Protein AF-Q11J46-F1 (afdb_monomer)

Radius of gyration: 12.59 Å; Cα contacts (8 Å, |Δi|>4): 82; chains: 1; bounding box: 32×24×32 Å

Mean predicted aligned error: 7.95 Å

pLDDT: mean 74.95, std 14.78, range [40.75, 90.06]

Secondary structure (DSSP, 8-state):
-PPPPHHHHHHHHHSPBS----TT---PPPPGGG--HHHHHHHHHTTSEEEEE-SS-EEEEE-HHHHHHHHHHTS--

Organism: Chelativorans sp. (strain BNC1) (NCBI:txid266779)

Nearest PDB structures (foldseek):
  6hk6-assembly4_G  TM=6.782E-01  e=2.213E-02  Homo sapiens
  4gyi-assembly1_A  TM=6.703E-01  e=6.928E-02  Thermochaetoides thermophila DSM 1495
  4jba-assembly1_B  TM=6.009E-01  e=2.836E-01  Escherichia coli K-12
  8bn3-assembly1_C0  TM=5.382E-01  e=3.033E-01  Saccharomyces cerevisiae
  2oqg-assembly1_D  TM=5.951E-01  e=5.550E-01  Rhodococcus jostii RHA1

Sequence (77 aa):
MRRLTEAQMRALKAMPFDYMEWGLDLLGPLPEAVRSRSTLHALEERGLAKCLSGAMSRQWIITEAGRAALKMEGCDG

Solvent-accessible surface area (backbone atoms only — not comparable to full-atom values): 4826 Å² total; per-residue (Å²): 134,83,83,77,51,71,66,45,51,52,31,50,72,65,30,52,64,77,86,75,91,65,75,92,69,68,86,69,83,68,58,76,96,49,63,45,64,70,52,52,49,57,32,37,80,66,53,24,26,44,80,47,80,54,100,89,48,78,44,64,29,28,32,72,58,28,51,53,52,54,51,60,72,60,70,82,116

Structure (mmCIF, N/CA/C/O backbone):
data_AF-Q11J46-F1
#
_entry.id   AF-Q11J46-F1
#
loop_
_atom_site.group_PDB
_atom_site.id
_atom_site.type_symbol
_atom_site.label_atom_id
_atom_site.label_alt_id
_atom_site.label_comp_id
_atom_site.label_asym_id
_atom_site.label_entity_id
_atom_site.label_seq_id
_atom_site.pdbx_PDB_ins_code
_atom_site.Cartn_x
_atom_site.Cartn_y
_atom_site.Cartn_z
_atom_site.occupancy
_atom_site.B_iso_or_equiv
_atom_site.auth_seq_id
_atom_site.auth_comp_id
_atom_site.auth_asym_id
_atom_site.auth_atom_id
_atom_site.pdbx_PDB_model_num
ATOM 1 N N . MET A 1 1 ? -6.878 1.915 17.541 1.00 53.91 1 MET A N 1
ATOM 2 C CA . MET A 1 1 ? -6.662 2.109 16.0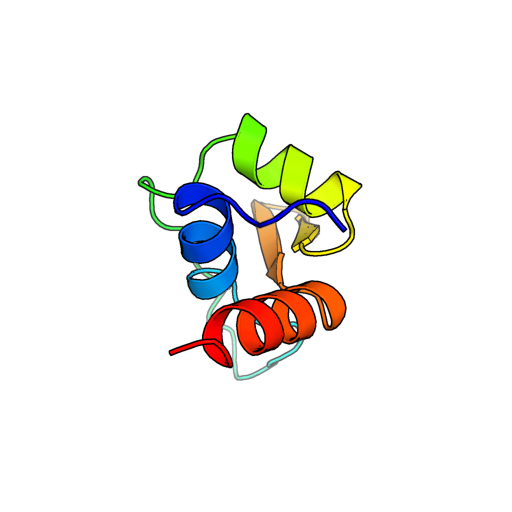87 1.00 53.91 1 MET A CA 1
ATOM 3 C C . MET A 1 1 ? -7.961 2.613 15.467 1.00 53.91 1 MET A C 1
ATOM 5 O O . MET A 1 1 ? -9.002 2.070 15.805 1.00 53.91 1 MET A O 1
ATOM 9 N N . ARG A 1 2 ? -7.944 3.665 14.632 1.00 66.12 2 ARG A N 1
ATOM 10 C CA . ARG A 1 2 ? -9.148 4.096 13.887 1.00 66.12 2 ARG A CA 1
ATOM 11 C C . ARG A 1 2 ? -9.425 3.101 12.749 1.00 66.12 2 ARG A C 1
ATOM 13 O O . ARG A 1 2 ? -8.473 2.743 12.048 1.00 66.12 2 ARG A O 1
ATOM 20 N N . ARG A 1 3 ? -10.688 2.688 12.567 1.00 80.31 3 ARG A N 1
ATOM 21 C CA . ARG A 1 3 ? -11.128 1.827 11.448 1.00 80.31 3 ARG A CA 1
ATOM 22 C C . ARG A 1 3 ? -10.684 2.398 10.100 1.00 80.31 3 ARG A C 1
ATOM 24 O O . ARG A 1 3 ? -10.537 3.618 9.960 1.00 80.31 3 ARG A O 1
ATOM 31 N N . LEU A 1 4 ? -10.415 1.524 9.135 1.00 82.19 4 LEU A N 1
ATOM 32 C CA . LEU A 1 4 ? -10.084 1.947 7.777 1.00 82.19 4 LEU A CA 1
ATOM 33 C C . LEU A 1 4 ? -11.369 2.336 7.046 1.00 82.19 4 LEU A C 1
ATOM 35 O O . LEU A 1 4 ? -12.405 1.697 7.195 1.00 82.19 4 LEU A O 1
ATOM 39 N N . THR A 1 5 ? -11.319 3.398 6.245 1.00 86.75 5 THR A N 1
ATOM 40 C CA . THR A 1 5 ? -12.442 3.702 5.349 1.00 86.75 5 THR A CA 1
ATOM 41 C C . THR A 1 5 ? -12.467 2.716 4.183 1.00 86.75 5 THR A C 1
ATOM 43 O O . THR A 1 5 ? -11.434 2.153 3.815 1.00 86.75 5 THR A O 1
ATOM 46 N N . GLU A 1 6 ? -13.618 2.544 3.529 1.00 85.31 6 GLU A N 1
ATOM 47 C CA . GLU A 1 6 ? -13.702 1.706 2.324 1.00 85.31 6 GLU A CA 1
ATOM 48 C C . GLU A 1 6 ? -12.695 2.120 1.243 1.00 85.31 6 GLU A C 1
ATOM 50 O O . GLU A 1 6 ? -12.076 1.265 0.613 1.00 85.31 6 GLU A O 1
ATOM 55 N N . ALA A 1 7 ? -12.479 3.426 1.064 1.00 84.25 7 ALA A N 1
ATOM 56 C CA . ALA A 1 7 ? -11.494 3.947 0.120 1.00 84.25 7 ALA A CA 1
ATOM 57 C C . ALA A 1 7 ? -10.058 3.545 0.501 1.00 84.25 7 ALA A C 1
ATOM 59 O O . ALA A 1 7 ? -9.279 3.148 -0.363 1.00 84.25 7 ALA A O 1
ATOM 60 N N . GLN A 1 8 ? -9.718 3.597 1.793 1.00 85.00 8 GLN A N 1
ATOM 61 C CA . GLN A 1 8 ? -8.419 3.159 2.309 1.00 85.00 8 GLN A CA 1
ATOM 62 C C . GLN A 1 8 ? -8.222 1.653 2.127 1.00 85.00 8 GLN A C 1
ATOM 64 O O . GLN A 1 8 ? -7.166 1.227 1.670 1.00 85.00 8 GLN A O 1
ATOM 69 N N . MET A 1 9 ? -9.246 0.848 2.414 1.00 86.38 9 MET A N 1
ATOM 70 C CA . MET A 1 9 ? -9.192 -0.600 2.209 1.00 86.38 9 MET A CA 1
ATOM 71 C C . MET A 1 9 ? -9.046 -0.968 0.731 1.00 86.38 9 MET A C 1
ATOM 73 O O . MET A 1 9 ? -8.234 -1.827 0.399 1.00 86.38 9 MET A O 1
ATOM 77 N N . ARG A 1 10 ? -9.794 -0.315 -0.170 1.00 85.25 10 ARG A N 1
ATOM 78 C CA . ARG A 1 10 ? -9.658 -0.528 -1.622 1.00 85.25 10 ARG A CA 1
ATOM 79 C C . ARG A 1 10 ? -8.268 -0.144 -2.116 1.00 85.25 10 ARG A C 1
ATOM 81 O O . ARG A 1 10 ? -7.689 -0.891 -2.895 1.00 85.25 10 ARG A O 1
ATOM 88 N N . ALA A 1 11 ? -7.725 0.973 -1.633 1.00 85.56 11 ALA A N 1
ATOM 89 C CA . ALA A 1 11 ? -6.371 1.393 -1.970 1.00 85.56 11 ALA A CA 1
ATOM 90 C C . ALA A 1 11 ? -5.327 0.371 -1.502 1.00 85.56 11 ALA A C 1
ATOM 92 O O . ALA A 1 11 ? -4.505 -0.048 -2.306 1.00 85.56 11 ALA A O 1
ATOM 93 N N . LEU A 1 12 ? -5.410 -0.103 -0.254 1.00 84.69 12 LEU A N 1
ATOM 94 C CA . LEU A 1 12 ? -4.505 -1.131 0.270 1.00 84.69 12 LEU A CA 1
ATOM 95 C C . LEU A 1 12 ? -4.604 -2.449 -0.519 1.00 84.69 12 LEU A C 1
ATOM 97 O O . LEU A 1 12 ? -3.582 -3.036 -0.850 1.00 84.69 12 LEU A O 1
ATOM 101 N N . LYS A 1 13 ? -5.814 -2.901 -0.877 1.00 83.69 13 LYS A N 1
ATOM 102 C CA . LYS A 1 13 ? -6.014 -4.126 -1.679 1.00 83.69 13 LYS A CA 1
ATOM 103 C C . LYS A 1 13 ? -5.463 -4.017 -3.104 1.00 83.69 13 LYS A C 1
ATOM 105 O O . LYS A 1 13 ? -5.116 -5.034 -3.691 1.00 83.69 13 LYS A O 1
ATOM 110 N N . ALA A 1 14 ? -5.417 -2.809 -3.660 1.00 83.06 14 ALA A N 1
ATOM 111 C CA . ALA A 1 14 ? -4.880 -2.550 -4.992 1.00 83.06 14 ALA A CA 1
ATOM 112 C C . ALA A 1 14 ? -3.351 -2.381 -5.006 1.00 83.06 14 ALA A C 1
ATOM 114 O O . ALA A 1 14 ? -2.758 -2.348 -6.082 1.00 83.06 14 ALA A O 1
ATOM 115 N N . MET A 1 15 ? -2.716 -2.233 -3.838 1.00 84.06 15 MET A N 1
ATOM 116 C CA . MET A 1 15 ? -1.275 -2.036 -3.736 1.00 84.06 15 MET A CA 1
ATOM 117 C C . MET A 1 15 ? -0.518 -3.370 -3.791 1.00 84.06 15 MET A C 1
ATOM 119 O O . MET A 1 15 ? -0.889 -4.318 -3.094 1.00 8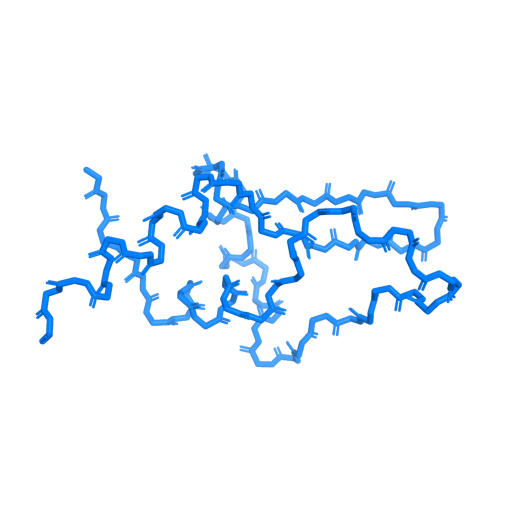4.06 15 MET A O 1
ATOM 123 N N . PRO A 1 16 ? 0.585 -3.440 -4.553 1.00 78.38 16 PRO A N 1
ATOM 124 C CA . PRO A 1 16 ? 1.490 -4.578 -4.515 1.00 78.38 16 PRO A CA 1
ATOM 125 C C . PRO A 1 16 ? 2.210 -4.657 -3.163 1.00 78.38 16 PRO A C 1
ATOM 127 O O . PRO A 1 16 ? 2.546 -3.634 -2.559 1.00 78.38 16 PRO A O 1
ATOM 130 N N . PHE A 1 17 ? 2.451 -5.879 -2.688 1.00 71.31 17 PHE A N 1
ATOM 131 C CA . PHE A 1 17 ? 3.320 -6.137 -1.543 1.00 71.31 17 PHE A CA 1
ATOM 132 C C . PHE A 1 17 ? 4.782 -6.214 -2.009 1.00 71.31 17 PHE A C 1
ATOM 134 O O . PHE A 1 17 ? 5.050 -6.785 -3.062 1.00 71.31 17 PHE A O 1
ATOM 141 N N . ASP A 1 18 ? 5.692 -5.605 -1.251 1.00 64.62 18 ASP A N 1
ATOM 142 C CA . ASP A 1 18 ? 7.089 -5.353 -1.632 1.00 64.62 18 ASP A CA 1
ATOM 143 C C . ASP A 1 18 ? 7.866 -6.603 -2.108 1.00 64.62 18 ASP A C 1
ATOM 145 O O . ASP A 1 18 ? 7.689 -7.700 -1.576 1.00 64.62 18 ASP A O 1
ATOM 149 N N . TYR A 1 19 ? 8.771 -6.383 -3.072 1.00 46.31 19 TYR A N 1
ATOM 150 C CA . TYR A 1 19 ? 9.818 -7.298 -3.560 1.00 46.31 19 TYR A CA 1
ATOM 151 C C . TYR A 1 19 ? 9.372 -8.636 -4.197 1.00 46.31 19 TYR A C 1
ATOM 153 O O . TYR A 1 19 ? 9.760 -9.719 -3.766 1.00 46.31 19 TYR A O 1
ATOM 161 N N . MET A 1 20 ? 8.658 -8.592 -5.326 1.00 43.97 20 MET A N 1
ATOM 162 C CA . MET A 1 20 ? 8.917 -9.584 -6.381 1.00 43.97 20 MET A CA 1
ATOM 163 C C . MET A 1 20 ? 9.775 -8.927 -7.460 1.00 43.97 20 MET A C 1
ATOM 165 O O . MET A 1 20 ? 9.262 -8.292 -8.375 1.00 43.97 20 MET A O 1
ATOM 169 N N . GLU A 1 21 ? 11.092 -9.127 -7.382 1.00 40.81 21 GLU A N 1
ATOM 170 C CA . GLU A 1 21 ? 11.922 -9.215 -8.586 1.00 40.81 21 GLU A CA 1
ATOM 171 C C . GLU A 1 21 ? 11.495 -10.474 -9.360 1.00 40.81 21 GLU A C 1
ATOM 173 O O . GLU A 1 21 ? 12.173 -11.495 -9.352 1.00 40.81 21 GLU A O 1
ATOM 178 N N . TRP A 1 22 ? 10.323 -10.451 -9.989 1.00 44.09 22 TRP A N 1
ATOM 179 C CA . TRP A 1 22 ? 9.987 -11.409 -11.036 1.00 44.09 22 TRP A CA 1
ATOM 180 C C . TRP A 1 22 ? 10.008 -10.639 -12.345 1.00 44.09 22 TRP A C 1
ATOM 182 O O . TRP A 1 22 ? 9.001 -10.100 -12.778 1.00 44.09 22 TRP A O 1
ATOM 192 N N . GLY A 1 23 ? 11.217 -10.535 -12.904 1.00 41.53 23 GLY A N 1
ATOM 193 C CA . GLY A 1 23 ? 11.471 -10.192 -14.299 1.00 41.53 23 GLY A CA 1
ATOM 194 C C . GLY A 1 23 ? 10.757 -8.950 -14.823 1.00 41.53 23 GLY A C 1
ATOM 195 O O . GLY A 1 23 ? 9.742 -9.082 -15.483 1.00 41.53 23 GLY A O 1
ATOM 196 N N . LEU A 1 24 ? 11.363 -7.774 -14.638 1.00 44.41 24 LEU A N 1
ATOM 197 C CA . LEU A 1 24 ? 11.205 -6.577 -15.489 1.00 44.41 24 LEU A CA 1
ATOM 198 C C . LEU A 1 24 ? 9.795 -5.980 -15.704 1.00 44.41 24 LEU A C 1
ATOM 200 O O . LEU A 1 24 ? 9.715 -4.888 -16.269 1.00 44.41 24 LEU A O 1
ATOM 204 N N . ASP A 1 25 ? 8.711 -6.588 -15.227 1.00 47.78 25 ASP A N 1
ATOM 205 C CA . ASP A 1 25 ? 7.379 -5.994 -15.291 1.00 47.78 25 ASP A CA 1
ATOM 206 C C . ASP A 1 25 ? 7.220 -4.986 -14.149 1.00 47.78 25 ASP A C 1
ATOM 208 O O . ASP A 1 25 ? 6.897 -5.299 -13.001 1.00 47.78 25 ASP A O 1
ATOM 212 N N . LEU A 1 26 ? 7.542 -3.737 -14.485 1.00 51.66 26 LEU A N 1
ATOM 213 C CA . LEU A 1 26 ? 7.350 -2.556 -13.656 1.00 51.66 26 LEU A CA 1
ATOM 214 C C . LEU A 1 26 ? 5.966 -2.591 -13.005 1.00 51.66 26 LEU A C 1
ATOM 216 O O . LEU A 1 26 ? 4.952 -2.626 -13.701 1.00 51.66 26 LEU A O 1
ATOM 220 N N . LEU A 1 27 ? 5.938 -2.507 -11.670 1.00 60.16 27 LEU A N 1
ATOM 221 C CA . LEU A 1 27 ? 4.716 -2.266 -10.907 1.00 60.16 27 LEU A CA 1
ATOM 222 C C . LEU A 1 27 ? 3.942 -1.126 -11.580 1.00 60.16 27 LEU A C 1
ATOM 224 O O . LEU A 1 27 ? 4.398 0.025 -11.610 1.00 60.16 27 LEU A O 1
ATOM 228 N N . GLY A 1 28 ? 2.804 -1.481 -12.177 1.00 59.88 28 GLY A N 1
ATOM 229 C CA . GLY A 1 28 ? 1.957 -0.548 -12.899 1.00 59.88 28 GLY A CA 1
ATOM 230 C C . GLY A 1 28 ? 1.383 0.524 -11.969 1.00 59.88 28 GLY A C 1
ATOM 231 O O . GLY A 1 28 ? 1.360 0.359 -10.744 1.00 59.88 28 GLY A O 1
ATOM 232 N N . PRO A 1 29 ? 0.906 1.649 -12.523 1.00 65.31 29 PRO A N 1
ATOM 233 C CA . PRO A 1 29 ? 0.262 2.677 -11.724 1.00 65.31 29 PRO A CA 1
ATOM 234 C C . PRO A 1 29 ? -0.972 2.110 -11.015 1.00 65.31 29 PRO A C 1
ATOM 236 O O . PRO A 1 29 ? -1.729 1.323 -11.586 1.00 65.31 29 PRO A O 1
ATOM 239 N N . LEU A 1 30 ? -1.213 2.566 -9.783 1.00 72.31 30 LEU A N 1
ATOM 240 C CA . LEU A 1 30 ? -2.454 2.254 -9.078 1.00 72.31 30 LEU A CA 1
ATOM 241 C C . LEU A 1 30 ? -3.678 2.656 -9.932 1.00 72.31 30 LEU A C 1
ATOM 243 O O . LEU A 1 30 ? -3.640 3.696 -10.606 1.00 72.31 30 LEU A O 1
ATOM 247 N N . PRO A 1 31 ? -4.790 1.900 -9.871 1.00 74.50 31 PRO A N 1
ATOM 248 C CA . PRO A 1 31 ? -6.030 2.272 -10.544 1.00 74.50 31 PRO A CA 1
ATOM 249 C C . PRO A 1 31 ? -6.464 3.697 -10.177 1.00 74.50 31 PRO A C 1
ATOM 251 O O . PRO A 1 31 ? -6.320 4.125 -9.031 1.00 74.50 31 PRO A O 1
ATOM 254 N N . GLU A 1 32 ? -7.024 4.445 -11.130 1.00 74.88 32 GLU A N 1
ATOM 255 C CA . GLU A 1 32 ? -7.405 5.850 -10.901 1.00 74.88 32 GLU A CA 1
ATOM 256 C C . GLU A 1 32 ? -8.370 6.023 -9.725 1.00 74.88 32 GLU A C 1
ATOM 258 O O . GLU A 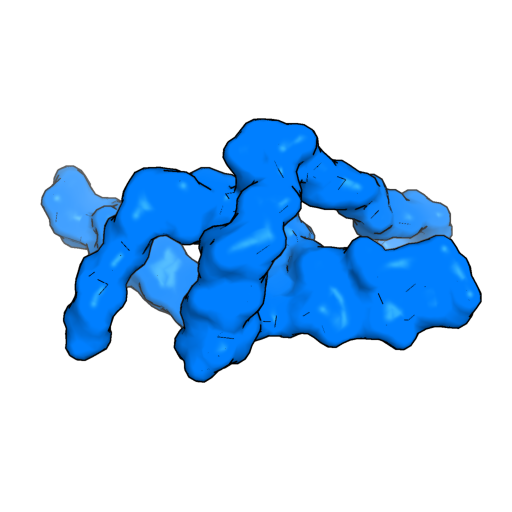1 32 ? -8.201 6.923 -8.905 1.00 74.88 32 GLU A O 1
ATOM 263 N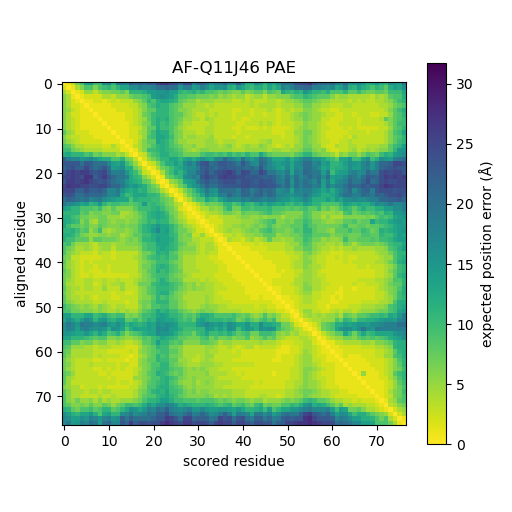 N . ALA A 1 33 ? -9.300 5.076 -9.578 1.00 71.69 33 ALA A N 1
ATOM 264 C CA . ALA A 1 33 ? -10.284 5.039 -8.503 1.00 71.69 33 ALA A CA 1
ATOM 265 C C . ALA A 1 33 ? -9.677 5.000 -7.085 1.00 71.69 33 ALA A C 1
ATOM 267 O O . ALA A 1 33 ? -10.374 5.303 -6.118 1.00 71.69 33 ALA A O 1
ATOM 268 N N . VAL A 1 34 ? -8.398 4.631 -6.941 1.00 76.94 34 VAL A N 1
ATOM 269 C CA . VAL A 1 34 ? -7.698 4.557 -5.647 1.00 76.94 34 VAL A CA 1
ATOM 270 C C . VAL A 1 34 ? -6.497 5.509 -5.545 1.00 76.94 34 VAL A C 1
ATOM 272 O O . VAL A 1 34 ? -5.853 5.564 -4.500 1.00 76.94 34 VAL A O 1
ATOM 275 N N . ARG A 1 35 ? -6.222 6.323 -6.578 1.00 76.19 35 ARG A N 1
ATOM 276 C CA . ARG A 1 35 ? -5.124 7.315 -6.621 1.00 76.19 35 ARG A CA 1
ATOM 277 C C . ARG A 1 35 ? -5.414 8.612 -5.843 1.00 76.19 35 ARG A C 1
ATOM 279 O O . ARG A 1 35 ? -4.795 9.647 -6.086 1.00 76.19 35 ARG A O 1
ATOM 286 N N . SER A 1 36 ? -6.338 8.583 -4.884 1.00 84.25 36 SER A N 1
ATOM 287 C CA . SER A 1 36 ? -6.665 9.761 -4.074 1.00 84.25 36 SER A CA 1
ATOM 288 C C . SER A 1 36 ? -5.483 10.158 -3.187 1.00 84.25 36 SER A C 1
ATOM 290 O O . SER A 1 36 ? -5.096 9.416 -2.282 1.00 84.25 36 SER A O 1
ATOM 292 N N . ARG A 1 37 ? -4.932 11.358 -3.412 1.00 82.25 37 ARG A N 1
ATOM 293 C CA . ARG A 1 37 ? -3.772 11.878 -2.669 1.00 82.25 37 ARG A CA 1
ATOM 294 C C . ARG A 1 37 ? -3.997 11.859 -1.157 1.00 82.25 37 ARG A C 1
A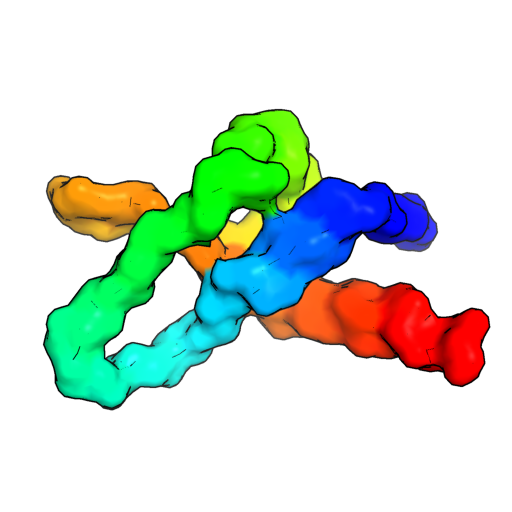TOM 296 O O . ARG A 1 37 ? -3.111 11.437 -0.424 1.00 82.25 37 ARG A O 1
ATOM 303 N N . SER A 1 38 ? -5.183 12.260 -0.702 1.00 85.56 38 SER A N 1
ATOM 304 C CA . SER A 1 38 ? -5.531 12.274 0.724 1.00 85.56 38 SER A CA 1
ATOM 305 C C . SER A 1 38 ? -5.592 10.865 1.313 1.00 85.56 38 SER A C 1
ATOM 307 O O . SER A 1 38 ? -5.174 10.647 2.445 1.00 85.56 38 SER A O 1
ATOM 309 N N . THR A 1 39 ? -6.083 9.890 0.543 1.00 85.94 39 THR A N 1
ATOM 310 C CA . THR A 1 39 ? -6.145 8.486 0.967 1.00 85.94 39 THR A CA 1
ATOM 311 C C . THR A 1 39 ? -4.750 7.881 1.064 1.00 85.94 39 THR A C 1
ATOM 313 O O . THR A 1 39 ? -4.437 7.264 2.077 1.00 85.94 39 THR A O 1
ATOM 316 N N . LEU A 1 40 ? -3.911 8.086 0.048 1.00 86.81 40 LEU A N 1
ATOM 317 C CA . LEU A 1 40 ? -2.549 7.554 0.003 1.00 86.81 40 LEU A CA 1
ATOM 318 C C . LEU A 1 40 ? -1.668 8.151 1.108 1.00 86.81 40 LEU A C 1
ATOM 320 O O . LEU A 1 40 ? -1.022 7.404 1.835 1.00 86.81 40 LEU A O 1
ATOM 324 N N . HIS A 1 41 ? -1.730 9.471 1.307 1.00 88.19 41 HIS A N 1
ATOM 325 C CA . HIS A 1 41 ? -1.007 10.146 2.387 1.00 88.19 41 HIS A CA 1
ATOM 326 C C . HIS A 1 41 ? -1.453 9.649 3.768 1.00 88.19 41 HIS A C 1
ATOM 328 O O . HIS A 1 41 ? -0.625 9.314 4.606 1.00 88.19 41 HIS A O 1
ATOM 334 N N . ALA A 1 42 ? -2.763 9.498 3.989 1.00 88.31 42 ALA A N 1
ATOM 335 C CA . ALA A 1 42 ? -3.275 8.975 5.253 1.00 88.31 42 ALA A CA 1
ATOM 336 C C . ALA A 1 42 ? -2.856 7.515 5.516 1.00 88.31 42 ALA A C 1
ATOM 338 O O . ALA A 1 42 ? -2.741 7.108 6.670 1.00 88.31 42 ALA A O 1
ATOM 339 N N . LEU A 1 43 ? -2.661 6.701 4.472 1.00 88.75 43 LEU A N 1
ATOM 340 C CA . LEU A 1 43 ? -2.139 5.338 4.609 1.00 88.75 43 LEU A CA 1
ATOM 341 C C . LEU A 1 43 ? -0.635 5.333 4.913 1.00 88.75 43 LEU A C 1
ATOM 343 O O . LEU A 1 43 ? -0.187 4.507 5.710 1.00 88.75 43 LEU A O 1
ATOM 347 N N . GLU A 1 44 ? 0.116 6.264 4.325 1.00 90.06 44 GLU A N 1
ATOM 348 C CA . GLU A 1 44 ? 1.546 6.466 4.579 1.00 90.06 44 GLU A CA 1
ATOM 349 C C . GLU A 1 44 ? 1.823 6.927 6.009 1.00 90.06 44 GLU A C 1
ATOM 351 O O . GLU A 1 44 ? 2.610 6.303 6.714 1.00 90.06 44 GLU A O 1
ATOM 356 N N . GLU A 1 45 ? 1.109 7.952 6.484 1.00 89.38 45 GLU A N 1
ATOM 357 C CA . GLU A 1 45 ? 1.238 8.473 7.854 1.00 89.38 45 GLU A CA 1
ATOM 358 C C . GLU A 1 45 ? 0.921 7.416 8.916 1.00 89.38 45 GLU A C 1
ATOM 360 O O . GLU A 1 45 ? 1.422 7.463 10.038 1.00 89.38 45 GLU A O 1
ATOM 365 N N . ARG A 1 46 ? 0.086 6.434 8.563 1.00 88.00 46 ARG A N 1
ATOM 366 C CA . ARG A 1 46 ? -0.260 5.298 9.425 1.00 88.00 46 ARG A CA 1
ATOM 367 C C . ARG A 1 46 ? 0.715 4.123 9.301 1.00 88.00 46 ARG A C 1
ATOM 369 O O . ARG A 1 46 ? 0.502 3.110 9.964 1.00 88.00 46 ARG A O 1
ATOM 376 N N . GLY A 1 47 ? 1.724 4.217 8.438 1.00 88.94 47 GLY A N 1
ATOM 377 C CA . GLY A 1 47 ? 2.675 3.142 8.157 1.00 88.94 47 GLY A CA 1
ATOM 378 C C . GLY A 1 47 ? 2.055 1.922 7.468 1.00 88.94 47 GLY A C 1
ATOM 379 O O . GLY A 1 47 ? 2.639 0.842 7.510 1.00 88.94 47 GLY A O 1
ATOM 380 N N . LEU A 1 48 ? 0.870 2.059 6.862 1.00 89.44 48 LEU A N 1
ATOM 381 C CA . LEU A 1 48 ? 0.140 0.971 6.191 1.00 89.44 48 LEU A CA 1
ATOM 382 C C . LEU A 1 48 ? 0.512 0.841 4.709 1.00 89.44 48 LEU A C 1
ATOM 384 O O . LEU A 1 48 ? 0.379 -0.229 4.119 1.00 89.44 48 LEU A O 1
ATOM 388 N N . ALA A 1 49 ? 0.981 1.932 4.113 1.00 89.38 49 ALA A N 1
ATOM 389 C CA . ALA A 1 49 ? 1.518 1.981 2.764 1.00 89.38 49 ALA A CA 1
ATOM 390 C C . ALA A 1 49 ? 2.846 2.743 2.770 1.00 89.38 49 ALA A C 1
ATOM 392 O O . ALA A 1 49 ? 3.136 3.482 3.711 1.00 89.38 49 ALA A O 1
ATOM 393 N N . LYS A 1 50 ? 3.645 2.573 1.720 1.00 87.38 50 LYS A N 1
ATOM 394 C CA . LYS A 1 50 ? 4.895 3.311 1.527 1.00 87.38 50 LYS A CA 1
ATOM 395 C C . LYS A 1 50 ? 4.981 3.816 0.094 1.00 87.38 50 LYS A C 1
ATOM 397 O O . LYS A 1 50 ? 4.697 3.069 -0.843 1.00 87.38 50 LYS A O 1
ATOM 402 N N . CYS A 1 51 ? 5.394 5.068 -0.072 1.00 84.88 51 CYS A N 1
ATOM 403 C CA . CYS A 1 51 ? 5.737 5.620 -1.372 1.00 84.88 51 CYS A CA 1
ATOM 404 C C . CYS A 1 51 ? 7.212 5.321 -1.687 1.00 84.88 51 CYS A C 1
ATOM 406 O O . CYS A 1 51 ? 8.124 5.805 -1.016 1.00 84.88 51 CYS A O 1
ATOM 408 N N . LEU A 1 52 ? 7.459 4.515 -2.716 1.00 79.94 52 LEU A N 1
ATOM 409 C CA . LEU A 1 52 ? 8.775 4.334 -3.312 1.00 79.94 52 LEU A CA 1
ATOM 410 C C . LEU A 1 52 ? 8.962 5.392 -4.400 1.00 79.94 52 LEU A C 1
ATOM 412 O O . LEU A 1 52 ? 8.239 5.420 -5.395 1.00 79.94 52 LEU A O 1
ATOM 416 N N . SER A 1 53 ? 9.933 6.282 -4.213 1.00 71.31 53 SER A N 1
ATOM 417 C CA . SER A 1 53 ? 10.339 7.227 -5.255 1.00 71.31 53 SER A CA 1
ATOM 418 C C . SER A 1 53 ? 11.487 6.616 -6.054 1.00 71.31 53 SER A C 1
ATOM 420 O O . SER A 1 53 ? 12.619 6.582 -5.579 1.00 71.31 53 SER A O 1
ATOM 422 N N . GLY A 1 54 ? 11.185 6.099 -7.245 1.00 68.06 54 GLY A N 1
ATOM 423 C CA . GLY A 1 54 ? 12.186 5.683 -8.225 1.00 68.06 54 GLY A CA 1
ATOM 424 C C . GLY A 1 54 ? 12.612 6.842 -9.130 1.00 68.06 54 GLY A C 1
ATOM 425 O O . GLY A 1 54 ? 11.984 7.900 -9.145 1.00 68.06 54 GLY A O 1
ATOM 426 N N . ALA A 1 55 ? 13.657 6.626 -9.935 1.00 62.78 55 ALA A N 1
ATOM 427 C CA . ALA A 1 55 ? 14.215 7.642 -10.839 1.00 62.78 55 ALA A CA 1
ATOM 428 C C . ALA A 1 55 ? 13.214 8.179 -11.887 1.00 62.78 55 ALA A C 1
ATOM 430 O O . ALA A 1 55 ? 13.396 9.281 -12.392 1.00 62.78 55 ALA A O 1
ATOM 431 N N . MET A 1 56 ? 12.165 7.412 -12.212 1.00 61.78 56 MET A N 1
ATOM 432 C CA . MET A 1 56 ? 11.196 7.732 -13.274 1.00 61.78 56 MET A CA 1
ATOM 433 C C . MET A 1 56 ? 9.726 7.634 -12.829 1.00 61.78 56 MET A C 1
ATOM 435 O O . MET A 1 56 ? 8.833 8.001 -13.589 1.00 61.78 56 MET A O 1
ATOM 439 N N . SER A 1 57 ? 9.432 7.140 -11.621 1.00 67.69 57 SER A N 1
ATOM 440 C CA . SER A 1 57 ? 8.050 7.006 -11.144 1.00 67.69 57 SER A CA 1
ATOM 441 C C . SER A 1 57 ? 7.947 6.941 -9.619 1.00 67.69 57 SER A C 1
ATOM 443 O O . SER A 1 57 ? 8.863 6.497 -8.925 1.00 67.69 57 SER A O 1
ATOM 445 N N . ARG A 1 58 ? 6.802 7.397 -9.096 1.00 71.56 58 ARG A N 1
ATOM 446 C CA . ARG A 1 58 ? 6.383 7.150 -7.712 1.00 71.56 58 ARG A CA 1
ATOM 447 C C . ARG A 1 58 ? 5.492 5.919 -7.688 1.00 71.56 58 ARG A C 1
ATOM 449 O O . ARG A 1 58 ? 4.439 5.917 -8.325 1.00 71.56 58 ARG A O 1
ATOM 456 N N . GLN A 1 59 ? 5.902 4.911 -6.939 1.00 79.00 59 GLN A N 1
ATOM 457 C CA . GLN A 1 59 ? 5.165 3.669 -6.754 1.00 79.00 59 GLN A CA 1
ATOM 458 C C . GLN A 1 59 ? 4.669 3.580 -5.316 1.00 79.00 59 GLN A C 1
ATOM 460 O O . GLN A 1 59 ? 5.323 4.042 -4.388 1.00 79.00 59 GLN A O 1
ATOM 465 N N . TRP A 1 60 ? 3.490 3.001 -5.133 1.00 83.38 60 TRP A N 1
ATOM 466 C CA . TRP A 1 60 ? 2.884 2.812 -3.821 1.00 83.38 60 TRP A CA 1
ATOM 467 C C . TRP A 1 60 ? 2.811 1.326 -3.529 1.00 83.38 60 TRP A C 1
ATOM 469 O O . TRP A 1 60 ? 2.240 0.580 -4.320 1.00 83.38 60 TRP A O 1
ATOM 479 N N . ILE A 1 61 ? 3.369 0.919 -2.396 1.00 85.38 61 ILE A N 1
ATOM 480 C CA . ILE A 1 61 ? 3.372 -0.471 -1.939 1.00 85.38 61 ILE A CA 1
ATOM 481 C C . ILE A 1 61 ? 2.617 -0.589 -0.615 1.00 85.38 61 ILE A C 1
ATOM 483 O O . ILE A 1 61 ? 2.600 0.351 0.187 1.00 85.38 61 ILE A O 1
ATOM 487 N N . ILE A 1 62 ? 2.020 -1.752 -0.365 1.00 87.19 62 ILE A N 1
ATOM 488 C CA . ILE A 1 62 ? 1.435 -2.076 0.938 1.00 87.19 62 ILE A CA 1
ATOM 489 C C . ILE A 1 62 ? 2.520 -2.605 1.877 1.00 87.19 62 ILE A C 1
ATOM 491 O O . ILE A 1 62 ? 3.339 -3.439 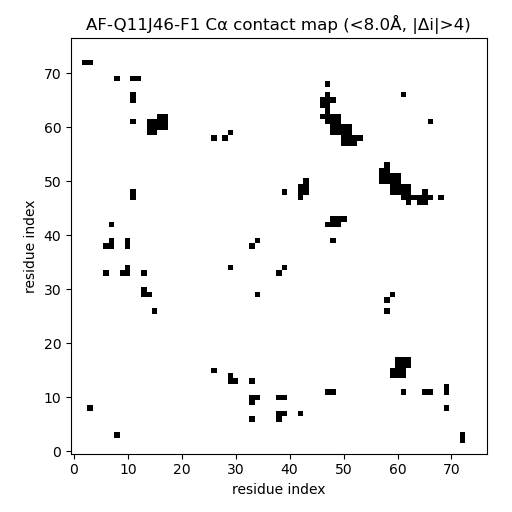1.493 1.00 87.19 62 ILE A O 1
ATOM 495 N N . THR A 1 63 ? 2.525 -2.138 3.126 1.00 87.56 63 THR A N 1
ATOM 496 C CA . THR A 1 63 ? 3.452 -2.632 4.153 1.00 87.56 63 THR A CA 1
ATOM 497 C C . THR A 1 63 ? 2.902 -3.886 4.832 1.00 87.56 63 THR A C 1
ATOM 499 O O . THR A 1 63 ? 1.724 -4.235 4.711 1.00 87.56 63 THR A O 1
ATOM 502 N N . GLU A 1 64 ? 3.732 -4.555 5.631 1.00 86.62 64 GLU A N 1
ATOM 503 C CA . GLU A 1 64 ? 3.257 -5.646 6.486 1.00 86.62 64 GLU A CA 1
ATOM 504 C C . GLU A 1 64 ? 2.133 -5.202 7.430 1.00 86.62 64 GLU A C 1
ATOM 506 O O . GLU A 1 64 ? 1.127 -5.901 7.567 1.00 86.62 64 GLU A O 1
ATOM 511 N N . ALA A 1 65 ? 2.256 -4.001 8.003 1.00 87.44 65 ALA A N 1
ATOM 512 C CA . ALA A 1 65 ? 1.226 -3.406 8.847 1.00 87.44 65 ALA A CA 1
ATOM 513 C C . ALA A 1 65 ? -0.074 -3.144 8.068 1.00 87.44 65 ALA A C 1
ATOM 515 O O . ALA A 1 65 ? -1.160 -3.395 8.589 1.00 87.44 65 ALA A O 1
ATOM 516 N N . GLY A 1 66 ? 0.020 -2.709 6.807 1.00 87.19 66 GLY A N 1
ATOM 517 C CA . GLY A 1 66 ? -1.128 -2.554 5.910 1.00 87.19 66 GLY A CA 1
ATOM 518 C C . GLY A 1 66 ? -1.883 -3.858 5.681 1.00 87.19 66 GLY A C 1
ATOM 519 O O . GLY A 1 66 ? -3.111 -3.890 5.766 1.00 87.19 66 GLY A O 1
ATOM 520 N N . ARG A 1 67 ? -1.160 -4.958 5.452 1.00 85.19 67 ARG A N 1
ATOM 521 C CA . ARG A 1 67 ? -1.770 -6.287 5.286 1.00 85.19 67 ARG A CA 1
ATOM 522 C C . ARG A 1 67 ? -2.390 -6.806 6.572 1.00 85.19 67 ARG A C 1
ATOM 524 O O . ARG A 1 67 ? -3.486 -7.358 6.535 1.00 85.19 67 ARG A O 1
ATOM 531 N N . ALA A 1 68 ? -1.710 -6.622 7.702 1.00 86.81 68 ALA A N 1
ATOM 532 C CA . ALA A 1 68 ? -2.249 -6.989 9.004 1.00 86.81 68 ALA A CA 1
ATOM 533 C C . ALA A 1 68 ? -3.545 -6.217 9.293 1.00 86.81 68 ALA A C 1
ATOM 535 O O . ALA A 1 68 ? -4.528 -6.815 9.721 1.00 86.81 68 ALA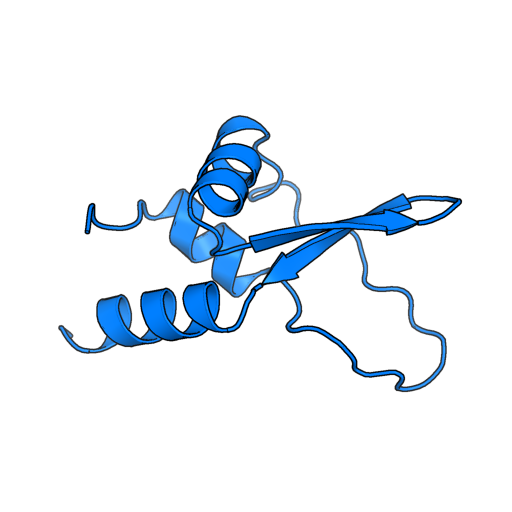 A O 1
ATOM 536 N N . ALA A 1 69 ? -3.582 -4.918 8.976 1.00 85.94 69 ALA A N 1
ATOM 537 C CA . ALA A 1 69 ? -4.783 -4.102 9.097 1.00 85.94 69 ALA A CA 1
ATOM 538 C C . ALA A 1 69 ? -5.914 -4.594 8.179 1.00 85.94 69 ALA A C 1
ATOM 540 O O . ALA A 1 69 ? -7.041 -4.735 8.640 1.00 85.94 69 ALA A O 1
ATOM 541 N N . LEU A 1 70 ? -5.623 -4.938 6.919 1.00 83.94 70 LEU A N 1
ATOM 542 C CA . LEU A 1 70 ? -6.616 -5.539 6.018 1.00 83.94 70 LEU A CA 1
ATOM 543 C C . LEU A 1 70 ? -7.171 -6.868 6.545 1.00 83.94 70 LEU A C 1
ATOM 545 O O . LEU A 1 70 ? -8.364 -7.124 6.412 1.00 83.94 70 LEU A O 1
ATOM 549 N N . LYS A 1 71 ? -6.313 -7.714 7.126 1.00 83.75 71 LYS A N 1
ATOM 550 C CA . LYS A 1 71 ? -6.716 -9.009 7.683 1.00 83.75 71 LYS A CA 1
ATOM 551 C C . LYS A 1 71 ? -7.591 -8.840 8.92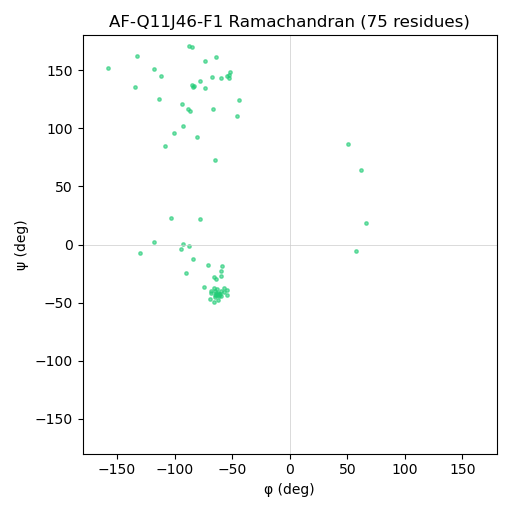5 1.00 83.75 71 LYS A C 1
ATOM 553 O O . LYS A 1 71 ? -8.575 -9.554 9.055 1.00 83.75 71 LYS A O 1
ATOM 558 N N . MET A 1 72 ? -7.267 -7.881 9.795 1.00 81.38 72 MET A N 1
ATOM 559 C CA . MET A 1 72 ? -8.072 -7.571 10.981 1.00 81.38 72 MET A CA 1
ATOM 560 C C . MET A 1 72 ? -9.462 -7.036 10.616 1.00 81.38 72 MET A C 1
ATOM 562 O O . MET A 1 72 ? -10.437 -7.471 11.213 1.00 81.38 72 MET A O 1
ATOM 566 N N . GLU A 1 73 ? -9.583 -6.179 9.597 1.00 76.44 73 GLU A N 1
ATOM 567 C CA . GLU A 1 73 ? -10.897 -5.684 9.144 1.00 76.44 73 GLU A CA 1
ATOM 568 C C . GLU A 1 73 ? -11.734 -6.772 8.430 1.00 76.44 73 GLU A C 1
ATOM 570 O O . GLU A 1 73 ? -12.942 -6.613 8.282 1.00 76.44 73 GLU A O 1
ATOM 575 N N . GLY A 1 74 ? -11.114 -7.871 7.976 1.00 58.66 74 GLY A N 1
ATOM 576 C CA . GLY A 1 74 ? -11.786 -9.009 7.333 1.00 58.66 74 GLY A CA 1
ATOM 577 C C . GLY A 1 74 ? -12.159 -10.167 8.268 1.00 58.66 74 GLY A C 1
ATOM 578 O O . GLY A 1 74 ? -12.767 -11.124 7.803 1.00 58.66 74 GLY A O 1
ATOM 579 N N . CYS A 1 75 ? -11.791 -10.108 9.553 1.00 53.50 75 CYS A N 1
ATOM 580 C CA . CYS A 1 75 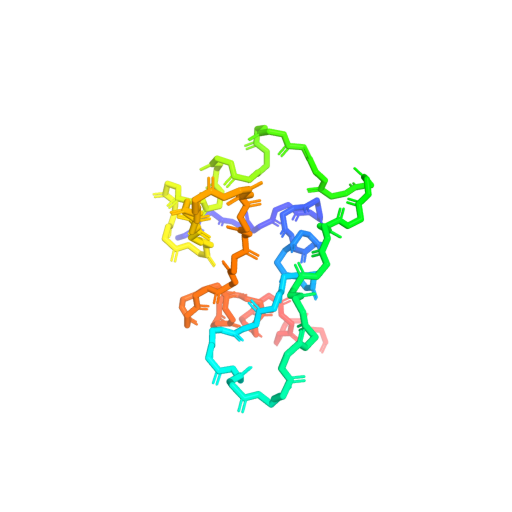? -12.082 -11.151 10.549 1.00 53.50 75 CYS A CA 1
ATOM 581 C C . CYS A 1 75 ? -13.391 -10.926 11.335 1.00 53.50 75 CYS A C 1
ATOM 583 O O . CYS A 1 75 ? -13.721 -11.744 12.187 1.00 53.50 75 CYS A O 1
ATOM 585 N N . ASP A 1 76 ? -14.129 -9.852 11.045 1.00 46.94 76 ASP A N 1
ATOM 586 C CA . ASP A 1 76 ? -15.407 -9.484 11.684 1.00 46.94 76 ASP A CA 1
ATOM 587 C C . ASP A 1 76 ? -16.638 -9.795 10.790 1.00 46.94 76 ASP A C 1
ATOM 589 O O . ASP A 1 76 ? -17.687 -9.164 10.929 1.00 46.94 76 ASP A O 1
ATOM 593 N N . GLY A 1 77 ? -16.510 -10.729 9.835 1.00 40.75 77 GLY A N 1
ATOM 594 C CA . GLY A 1 77 ? -17.556 -11.098 8.866 1.00 40.75 77 GLY A CA 1
ATOM 595 C C . GLY A 1 77 ? -17.930 -12.571 8.899 1.00 40.75 77 GLY A C 1
ATOM 596 O O . GLY A 1 77 ? -16.995 -13.401 8.891 1.00 40.75 77 GLY A O 1
#

Foldseek 3Di:
DDAADPLLLVLLVQFAADDDPPPDPPPDDGDPSNPDPVSQVVCVVVVQKDWDDDPPDTGIHGYPVVVVSSVVVVVVD